Protein AF-A0A814ESF9-F1 (afdb_monomer_lite)

Radius of gyration: 16.37 Å; chains: 1; bounding box: 39×28×48 Å

pLDDT: mean 88.02, std 9.0, range [51.97, 96.0]

Structure (mmCIF, N/CA/C/O backbone):
data_AF-A0A814ESF9-F1
#
_entry.id   AF-A0A814ESF9-F1
#
loop_
_atom_site.group_PDB
_atom_site.id
_atom_site.type_symbol
_atom_site.label_atom_id
_atom_site.label_alt_id
_atom_site.label_comp_id
_atom_site.label_asym_id
_atom_site.label_entity_id
_atom_site.label_seq_id
_atom_site.pdbx_PDB_ins_code
_atom_site.Cartn_x
_atom_site.Cartn_y
_atom_site.Cartn_z
_atom_site.occupancy
_atom_site.B_iso_or_equiv
_atom_site.auth_seq_id
_atom_site.auth_comp_id
_atom_site.auth_asym_id
_atom_site.auth_atom_id
_atom_site.pdbx_PDB_model_num
ATOM 1 N N . MET A 1 1 ? -6.166 17.747 4.169 1.00 54.25 1 MET A N 1
ATOM 2 C CA . MET A 1 1 ? -4.906 17.612 3.404 1.00 54.25 1 MET A CA 1
ATOM 3 C C . MET A 1 1 ? -5.200 16.644 2.270 1.00 54.25 1 MET A C 1
ATOM 5 O O . MET A 1 1 ? -5.543 15.509 2.578 1.00 54.25 1 MET A O 1
ATOM 9 N N . ASN A 1 2 ? -5.163 17.087 1.012 1.00 67.00 2 ASN A N 1
ATOM 10 C CA . ASN A 1 2 ? -5.510 16.223 -0.123 1.00 67.00 2 ASN A CA 1
ATOM 11 C C . ASN A 1 2 ? -4.389 15.208 -0.354 1.00 67.00 2 ASN A C 1
ATOM 13 O O . ASN A 1 2 ? -3.248 15.593 -0.599 1.00 67.00 2 ASN A O 1
ATOM 17 N N . ILE A 1 3 ? -4.716 13.921 -0.222 1.00 78.75 3 ILE A N 1
ATOM 18 C CA . ILE A 1 3 ? -3.780 12.808 -0.441 1.00 78.75 3 ILE A CA 1
ATOM 19 C C . ILE A 1 3 ? -3.369 12.738 -1.920 1.00 78.75 3 ILE A C 1
ATOM 21 O O . ILE A 1 3 ? -2.231 12.394 -2.216 1.00 78.75 3 ILE A O 1
ATOM 25 N N . GLU A 1 4 ? -4.261 13.152 -2.819 1.00 75.94 4 GLU A N 1
ATOM 26 C CA . GLU A 1 4 ? -4.101 13.122 -4.279 1.00 75.94 4 GLU A CA 1
ATOM 27 C C . GLU A 1 4 ? -2.906 13.937 -4.800 1.00 75.94 4 GLU A C 1
ATOM 29 O O . GLU A 1 4 ? -2.330 13.605 -5.828 1.00 75.94 4 GLU A O 1
ATOM 34 N N . ASN A 1 5 ? -2.459 14.956 -4.059 1.00 79.56 5 ASN A N 1
ATOM 35 C CA . ASN A 1 5 ? -1.305 15.770 -4.452 1.00 79.56 5 ASN A CA 1
ATOM 36 C C . ASN A 1 5 ? 0.035 15.232 -3.910 1.00 79.56 5 ASN A C 1
ATOM 38 O O . ASN A 1 5 ? 1.076 15.847 -4.133 1.00 79.56 5 ASN A O 1
ATOM 42 N N . ASP A 1 6 ? 0.041 14.120 -3.166 1.00 88.00 6 ASP A N 1
ATOM 43 C CA . ASP A 1 6 ? 1.257 13.575 -2.556 1.00 88.00 6 ASP A CA 1
ATOM 44 C C . ASP A 1 6 ? 2.041 12.689 -3.536 1.00 88.00 6 ASP A C 1
ATOM 46 O O . ASP A 1 6 ? 1.498 11.802 -4.195 1.00 88.00 6 ASP A O 1
ATOM 50 N N . GLU A 1 7 ? 3.360 12.877 -3.606 1.00 88.31 7 GLU A N 1
ATOM 51 C CA . GLU A 1 7 ? 4.213 12.092 -4.502 1.00 88.31 7 GLU A CA 1
ATOM 52 C C . GLU A 1 7 ? 4.175 10.583 -4.232 1.00 88.31 7 GLU A C 1
ATOM 54 O O . GLU A 1 7 ? 4.370 9.790 -5.161 1.00 88.31 7 GLU A O 1
ATOM 59 N N . GLN A 1 8 ? 3.989 10.156 -2.977 1.00 88.50 8 GLN A N 1
ATOM 60 C CA . GLN A 1 8 ? 3.888 8.729 -2.671 1.00 88.50 8 GLN A CA 1
ATOM 61 C C . GLN A 1 8 ? 2.567 8.161 -3.154 1.00 88.50 8 GLN A C 1
ATOM 63 O O . GLN A 1 8 ? 2.557 7.031 -3.636 1.00 88.50 8 GLN A O 1
ATOM 68 N N . TYR A 1 9 ? 1.490 8.939 -3.050 1.00 91.38 9 TYR A N 1
ATOM 69 C CA . TYR A 1 9 ? 0.197 8.566 -3.604 1.00 91.38 9 TYR A CA 1
ATOM 70 C C . TYR A 1 9 ? 0.278 8.433 -5.124 1.00 91.38 9 TYR A C 1
ATOM 72 O O . TYR A 1 9 ? 0.007 7.361 -5.651 1.00 91.38 9 TYR A O 1
ATOM 80 N N . ASN A 1 10 ? 0.812 9.439 -5.815 1.00 92.31 10 ASN A N 1
ATOM 81 C CA . ASN A 1 10 ? 0.972 9.398 -7.271 1.00 92.31 10 ASN A CA 1
ATOM 82 C C . ASN A 1 10 ? 1.852 8.234 -7.750 1.00 92.31 10 ASN A C 1
ATOM 84 O O . ASN A 1 10 ? 1.607 7.640 -8.799 1.00 92.31 10 ASN A O 1
ATOM 88 N N . PHE A 1 11 ? 2.895 7.887 -6.994 1.00 92.06 11 PHE A N 1
ATOM 89 C CA . PHE A 1 11 ? 3.721 6.723 -7.309 1.00 92.06 11 PHE A CA 1
ATOM 90 C C . PHE A 1 11 ? 2.995 5.396 -7.041 1.00 92.06 11 PHE A C 1
ATOM 92 O O . PHE A 1 11 ? 3.129 4.465 -7.833 1.00 92.06 11 PHE A O 1
ATOM 99 N N . PHE A 1 12 ? 2.221 5.313 -5.956 1.00 92.69 12 PHE A N 1
ATOM 100 C CA . PHE A 1 12 ? 1.366 4.166 -5.651 1.00 92.69 12 PHE A CA 1
ATOM 101 C C . PHE A 1 12 ? 0.321 3.935 -6.749 1.00 92.69 12 PHE A C 1
ATOM 103 O O . PHE A 1 12 ? 0.233 2.816 -7.249 1.00 92.69 12 PHE A O 1
ATOM 110 N N . GLU A 1 13 ? -0.398 4.980 -7.169 1.00 93.81 13 GLU A N 1
ATOM 111 C CA . GLU A 1 13 ? -1.413 4.902 -8.228 1.00 93.81 13 GLU A CA 1
ATOM 112 C C . GLU A 1 13 ? -0.800 4.372 -9.527 1.00 93.81 13 GLU A C 1
ATOM 114 O O . GLU A 1 13 ? -1.287 3.386 -10.067 1.00 93.81 13 GLU A O 1
ATOM 119 N N . LYS A 1 14 ? 0.360 4.900 -9.950 1.00 93.25 14 LYS A N 1
ATOM 120 C CA . LYS A 1 14 ? 1.078 4.376 -11.126 1.00 93.25 14 LYS A CA 1
ATOM 121 C C . LYS A 1 14 ? 1.372 2.881 -11.012 1.00 93.25 14 LYS A C 1
ATOM 123 O O . LYS A 1 14 ? 1.141 2.135 -11.954 1.00 93.25 14 LYS A O 1
ATOM 128 N N . LEU A 1 15 ? 1.908 2.428 -9.875 1.00 92.38 15 LEU A N 1
ATOM 129 C CA . LEU A 1 15 ? 2.213 1.006 -9.677 1.00 92.38 15 LEU A CA 1
ATOM 130 C C . LEU A 1 15 ? 0.949 0.136 -9.644 1.00 92.38 15 LEU A C 1
ATOM 132 O O . LEU A 1 15 ? 0.987 -1.000 -10.118 1.00 92.38 15 LEU A O 1
ATOM 136 N N . ARG A 1 16 ? -0.154 0.656 -9.098 1.00 93.12 16 ARG A N 1
ATOM 137 C CA . ARG A 1 16 ? -1.460 -0.008 -9.107 1.00 93.12 16 ARG A CA 1
ATOM 138 C C . ARG A 1 16 ? -2.003 -0.134 -10.529 1.00 93.12 16 ARG A C 1
ATOM 140 O O . ARG A 1 16 ? -2.459 -1.213 -10.888 1.00 93.12 16 ARG A O 1
ATOM 147 N N . ASP A 1 17 ? -1.905 0.916 -11.336 1.00 94.00 17 ASP A N 1
ATOM 148 C CA . ASP A 1 17 ? -2.384 0.918 -12.723 1.00 94.00 17 ASP A CA 1
ATOM 149 C C . ASP A 1 17 ? -1.587 -0.066 -13.600 1.00 94.00 17 ASP A C 1
ATOM 151 O O . ASP A 1 17 ? -2.138 -0.680 -14.509 1.00 94.00 17 ASP A O 1
ATOM 155 N N . PHE A 1 18 ? -0.312 -0.311 -13.271 1.00 90.19 18 PHE A N 1
ATOM 156 C CA . PHE A 1 18 ? 0.488 -1.393 -13.864 1.00 90.19 18 PHE A CA 1
ATOM 157 C C . PHE A 1 18 ? 0.154 -2.799 -13.330 1.00 90.19 18 PHE A C 1
ATOM 159 O O . PHE A 1 18 ? 0.803 -3.768 -13.720 1.00 90.19 18 PHE A O 1
ATOM 166 N N . GLY A 1 19 ? -0.802 -2.937 -12.408 1.00 90.31 19 GLY A N 1
ATOM 167 C CA . GLY A 1 19 ? -1.168 -4.216 -11.794 1.00 90.31 19 GLY A CA 1
ATOM 168 C C . GLY A 1 19 ? -0.124 -4.773 -10.821 1.00 90.31 19 GLY A C 1
ATOM 169 O O . GLY A 1 19 ? -0.188 -5.942 -10.451 1.00 90.31 19 GLY A O 1
ATOM 170 N N . LEU A 1 20 ? 0.847 -3.961 -10.390 1.00 90.38 20 LEU A N 1
ATOM 171 C CA . LEU A 1 20 ? 1.926 -4.408 -9.501 1.00 90.38 20 LEU A CA 1
ATOM 172 C C . LEU A 1 20 ? 1.547 -4.346 -8.016 1.00 90.38 20 LEU A C 1
ATOM 174 O O . LEU A 1 20 ? 2.265 -4.892 -7.175 1.00 90.38 20 LEU A O 1
ATOM 178 N N . LEU A 1 21 ? 0.449 -3.660 -7.688 1.00 93.12 21 LEU A N 1
ATOM 179 C CA . LEU A 1 21 ? -0.068 -3.487 -6.333 1.00 93.12 21 LEU A CA 1
ATOM 180 C C . LEU A 1 21 ? -1.564 -3.778 -6.278 1.00 93.12 21 LEU A C 1
ATOM 182 O O . LEU A 1 21 ? -2.300 -3.519 -7.227 1.00 93.12 21 LEU A O 1
ATOM 186 N N . LEU A 1 22 ? -2.020 -4.239 -5.114 1.00 87.81 22 LEU A N 1
ATOM 187 C CA . LEU A 1 22 ? -3.442 -4.368 -4.821 1.00 87.81 22 LEU A CA 1
ATOM 188 C C . LEU A 1 22 ? -4.067 -2.978 -4.642 1.00 87.81 22 LEU A C 1
ATOM 190 O O . LEU A 1 22 ? -3.586 -2.166 -3.850 1.00 87.81 22 LEU A O 1
ATOM 194 N N . GLY A 1 23 ? -5.169 -2.719 -5.350 1.00 90.12 23 GLY A N 1
ATOM 195 C CA . GLY A 1 23 ? -5.915 -1.458 -5.251 1.00 90.12 23 GLY A CA 1
ATOM 196 C C . GLY A 1 23 ? -6.771 -1.325 -3.992 1.00 90.12 23 GLY A C 1
ATOM 197 O O . GLY A 1 23 ? -7.235 -0.234 -3.674 1.00 90.12 23 GLY A O 1
ATOM 198 N N . VAL A 1 24 ? -6.968 -2.421 -3.260 1.00 92.62 24 VAL A N 1
ATOM 199 C CA . VAL A 1 24 ? -7.745 -2.463 -2.021 1.00 92.62 24 VAL A CA 1
ATOM 200 C C . VAL A 1 24 ? -7.003 -3.264 -0.959 1.00 92.62 24 VAL A C 1
ATOM 202 O O . VAL A 1 24 ? -6.224 -4.168 -1.260 1.00 92.62 24 VAL A O 1
ATOM 205 N N . SER A 1 25 ? -7.256 -2.941 0.305 1.00 94.38 25 SER A N 1
ATOM 206 C CA . SER A 1 25 ? -6.741 -3.699 1.442 1.00 94.38 25 SER A CA 1
ATOM 207 C C . SER A 1 25 ? -7.802 -3.815 2.522 1.00 94.38 25 SER A C 1
ATOM 209 O O . SER A 1 25 ? -8.648 -2.933 2.659 1.00 94.38 25 SER A O 1
ATOM 211 N N . PHE A 1 26 ? -7.741 -4.887 3.303 1.00 95.00 26 PHE A N 1
ATOM 212 C CA . PHE A 1 26 ? -8.725 -5.211 4.331 1.00 95.00 26 PHE A CA 1
ATOM 213 C C . PHE A 1 26 ? -8.060 -5.328 5.701 1.00 95.00 26 PHE A C 1
ATOM 215 O O . PHE A 1 26 ? -6.892 -5.713 5.816 1.00 95.00 26 PHE A O 1
ATOM 222 N N . CYS A 1 27 ? -8.803 -4.984 6.752 1.00 95.25 27 CYS A N 1
ATOM 223 C CA . CYS A 1 27 ? -8.316 -5.076 8.123 1.00 95.25 27 CYS A CA 1
ATOM 224 C C . CYS A 1 27 ? -8.096 -6.542 8.522 1.00 95.25 27 CYS A C 1
ATOM 226 O O . CYS A 1 27 ? -9.028 -7.339 8.465 1.00 95.25 27 CYS A O 1
ATOM 228 N N . THR A 1 28 ? -6.892 -6.877 8.988 1.00 93.75 28 THR A N 1
ATOM 229 C CA . THR A 1 28 ? -6.518 -8.231 9.439 1.00 93.75 28 THR A CA 1
ATOM 230 C C . THR A 1 28 ? -6.364 -8.350 10.959 1.00 93.75 28 THR A C 1
ATOM 232 O O . THR A 1 28 ? -5.988 -9.400 11.470 1.00 93.75 28 THR A O 1
ATOM 235 N N . ASN A 1 29 ? -6.629 -7.278 11.711 1.00 94.19 29 ASN A N 1
ATOM 236 C CA . ASN A 1 29 ? -6.514 -7.298 13.166 1.00 94.19 29 ASN A CA 1
ATOM 237 C C . ASN A 1 29 ? -7.697 -8.061 13.779 1.00 94.19 29 ASN A C 1
ATOM 239 O O . ASN A 1 29 ? -8.808 -7.537 13.816 1.00 94.19 29 ASN A O 1
ATOM 243 N N . VAL A 1 30 ? -7.441 -9.264 14.300 1.00 94.50 30 VAL A N 1
ATOM 244 C CA . VAL A 1 30 ? -8.450 -10.177 14.878 1.00 94.50 30 VAL A CA 1
ATOM 245 C C . VAL A 1 30 ? -9.245 -9.539 16.026 1.00 94.50 30 VAL A C 1
ATOM 247 O O . VAL A 1 30 ? -10.401 -9.879 16.243 1.00 94.50 30 VAL A O 1
ATOM 250 N N . LYS A 1 31 ? -8.664 -8.563 16.736 1.00 94.38 31 LYS A N 1
ATOM 251 C CA . LYS A 1 31 ? -9.339 -7.833 17.824 1.00 94.38 31 LYS A CA 1
ATOM 252 C C . LYS A 1 31 ? -10.178 -6.645 17.328 1.00 94.38 31 LYS A C 1
ATOM 254 O O . LYS A 1 31 ? -10.782 -5.935 18.130 1.00 94.38 31 LYS A O 1
ATOM 259 N N . CYS A 1 32 ? -10.183 -6.363 16.025 1.00 95.00 32 CYS A N 1
ATOM 260 C CA . CYS A 1 32 ? -10.947 -5.263 15.449 1.00 95.00 32 CYS A CA 1
ATOM 261 C C . CYS A 1 32 ? -12.436 -5.614 15.375 1.00 95.00 32 CYS A C 1
ATOM 263 O O . CYS A 1 32 ? -12.810 -6.622 14.786 1.00 95.00 32 CYS A O 1
ATOM 265 N N . LYS A 1 33 ? -13.300 -4.707 15.849 1.00 92.69 33 LYS A N 1
ATOM 266 C CA . LYS A 1 33 ? -14.763 -4.824 15.693 1.00 92.69 33 LYS A CA 1
ATOM 267 C C . LYS A 1 33 ? -15.219 -4.859 14.227 1.00 92.69 33 LYS A C 1
ATOM 269 O O . LYS A 1 33 ? -16.313 -5.319 13.939 1.00 92.69 33 LYS A O 1
ATOM 274 N N . LYS A 1 34 ? -14.396 -4.332 13.315 1.00 93.94 34 LYS A N 1
ATOM 275 C CA . LYS A 1 34 ? -14.618 -4.297 11.862 1.00 93.94 34 LYS A CA 1
ATOM 276 C C . LYS A 1 34 ? -13.518 -5.071 11.119 1.00 93.94 34 LYS A C 1
ATOM 278 O O . LYS A 1 34 ? -12.939 -4.560 10.157 1.00 93.94 34 LYS A O 1
ATOM 283 N N . LEU A 1 35 ? -13.159 -6.258 11.618 1.00 93.88 35 LEU A N 1
ATOM 284 C CA . LEU A 1 35 ? -12.265 -7.192 10.923 1.00 93.88 35 LEU A CA 1
ATOM 285 C C . LEU A 1 35 ? -12.796 -7.466 9.505 1.00 93.88 35 LEU A C 1
ATOM 287 O O . LEU A 1 35 ? -14.002 -7.558 9.307 1.00 93.88 35 LEU A O 1
ATOM 291 N N . GLY A 1 36 ? -11.905 -7.558 8.518 1.00 93.00 36 GLY A N 1
ATOM 292 C CA . GLY A 1 36 ? -12.282 -7.813 7.126 1.00 93.00 36 GLY A CA 1
ATOM 293 C C . GLY A 1 36 ? -12.841 -6.603 6.375 1.00 93.00 36 GLY A C 1
ATOM 294 O O . GLY A 1 36 ? -12.949 -6.664 5.158 1.00 93.00 36 GLY A O 1
ATOM 295 N N . ASN A 1 37 ? -13.126 -5.475 7.039 1.00 94.94 37 ASN A N 1
ATOM 296 C CA . ASN A 1 37 ? -13.567 -4.272 6.332 1.00 94.94 37 ASN A CA 1
ATOM 297 C C . ASN A 1 37 ? -12.424 -3.610 5.561 1.00 94.94 37 ASN A C 1
ATOM 299 O O . ASN A 1 37 ? -11.265 -3.615 5.996 1.00 94.94 37 ASN A O 1
ATOM 303 N N . GLN A 1 38 ? -12.787 -2.977 4.443 1.00 96.00 38 GLN A N 1
ATOM 304 C CA . GLN A 1 38 ? -11.857 -2.235 3.604 1.00 96.00 38 GLN A CA 1
ATOM 305 C C . GLN A 1 38 ? -11.195 -1.100 4.397 1.00 96.00 38 GLN A C 1
ATOM 307 O O . GLN A 1 38 ? -11.840 -0.332 5.117 1.00 96.00 38 GLN A O 1
ATOM 312 N N . MET A 1 39 ? -9.875 -1.029 4.284 1.00 95.44 39 MET A N 1
ATOM 313 C CA . MET A 1 39 ? -9.043 0.024 4.847 1.00 95.44 39 MET A CA 1
ATOM 314 C C . MET A 1 39 ? -8.994 1.209 3.884 1.00 95.44 39 MET A C 1
ATOM 316 O O . MET A 1 39 ? -9.101 1.049 2.671 1.00 95.44 39 MET A O 1
ATOM 320 N N . VAL A 1 40 ? -8.782 2.403 4.427 1.00 95.12 40 VAL A N 1
ATOM 321 C CA . VAL A 1 40 ? -8.641 3.630 3.635 1.00 95.12 40 VAL A CA 1
ATOM 322 C C . VAL A 1 40 ? -7.175 4.017 3.510 1.00 95.12 40 VAL A C 1
ATOM 324 O O . VAL A 1 40 ? -6.377 3.734 4.407 1.00 95.12 40 VAL A O 1
ATOM 327 N N . LEU A 1 41 ? -6.803 4.674 2.415 1.00 94.31 41 LEU A N 1
ATOM 328 C CA . LEU A 1 41 ? -5.471 5.258 2.289 1.00 94.31 41 LEU A CA 1
ATOM 329 C C . LEU A 1 41 ? -5.331 6.447 3.237 1.00 94.31 41 LEU A C 1
ATOM 331 O O . LEU A 1 41 ? -6.224 7.282 3.357 1.00 94.31 41 LEU A O 1
ATOM 335 N N . ASN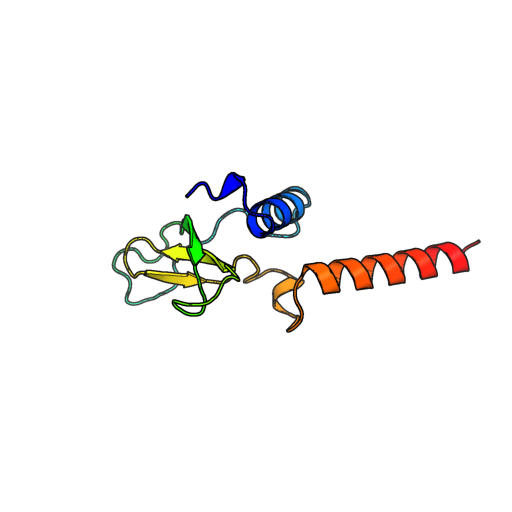 A 1 42 ? -4.194 6.519 3.920 1.00 93.75 42 ASN A N 1
ATOM 336 C CA . ASN A 1 42 ? -3.867 7.613 4.815 1.00 93.75 42 ASN A CA 1
ATOM 337 C C . ASN A 1 42 ? -2.374 7.942 4.758 1.00 93.75 42 ASN A C 1
ATOM 339 O O . ASN A 1 42 ? -1.517 7.051 4.804 1.00 93.75 42 ASN A O 1
ATOM 343 N N . LEU A 1 43 ? -2.070 9.238 4.749 1.00 91.00 43 LEU A N 1
ATOM 344 C CA . LEU A 1 43 ? -0.718 9.750 4.941 1.00 91.00 43 LEU A CA 1
ATOM 345 C C . LEU A 1 43 ? -0.465 9.918 6.437 1.00 91.00 43 LEU A C 1
ATOM 347 O O . LEU A 1 43 ? -1.129 10.710 7.109 1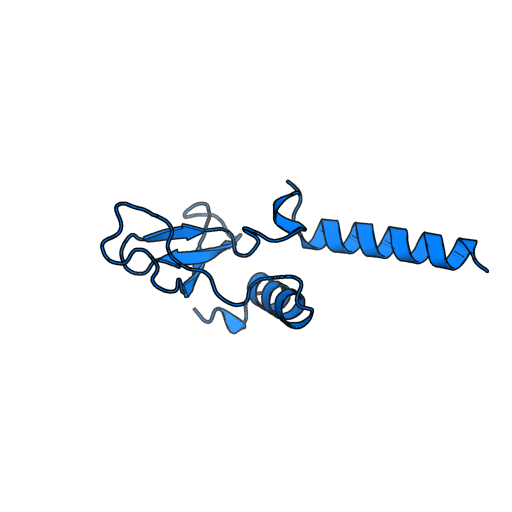.00 91.00 43 LEU A O 1
ATOM 351 N N . ARG A 1 44 ? 0.510 9.185 6.973 1.00 88.31 44 ARG A N 1
ATOM 352 C CA . ARG A 1 44 ? 0.950 9.338 8.366 1.00 88.31 44 ARG A CA 1
ATOM 353 C C . ARG A 1 44 ? 2.382 9.840 8.430 1.00 88.31 44 ARG A C 1
ATOM 355 O O . ARG A 1 44 ? 3.201 9.488 7.590 1.00 88.31 44 ARG A O 1
ATOM 362 N N . LYS A 1 45 ? 2.708 10.625 9.450 1.00 86.50 45 LYS A N 1
ATOM 363 C CA . LYS A 1 45 ? 4.103 10.936 9.782 1.00 86.50 45 LYS A CA 1
ATOM 364 C C . LYS A 1 45 ? 4.670 9.815 10.658 1.00 86.50 45 LYS A C 1
ATOM 366 O O . LYS A 1 45 ? 3.914 9.205 11.414 1.00 86.50 45 LYS A O 1
ATOM 371 N N . ARG A 1 46 ? 5.974 9.526 10.552 1.00 79.50 46 ARG A N 1
ATOM 372 C CA . ARG A 1 46 ? 6.646 8.614 11.505 1.00 79.50 46 ARG A CA 1
ATOM 373 C C . ARG A 1 46 ? 6.725 9.229 12.897 1.00 79.50 46 ARG A C 1
ATOM 375 O O . ARG A 1 46 ? 6.376 8.565 13.859 1.00 79.50 46 ARG A O 1
ATOM 382 N N . ASP A 1 47 ? 7.079 10.508 12.947 1.00 83.50 47 ASP A N 1
ATOM 383 C CA . ASP A 1 47 ? 7.192 11.306 14.164 1.00 83.50 47 ASP A CA 1
ATOM 384 C C . ASP A 1 47 ? 6.476 12.642 13.988 1.00 83.50 47 ASP A C 1
ATOM 386 O O . ASP A 1 47 ? 6.288 13.108 12.860 1.00 83.50 47 ASP A O 1
ATOM 390 N N . LYS A 1 48 ? 6.114 13.296 15.099 1.00 78.19 48 LYS A N 1
ATOM 391 C CA . LYS A 1 48 ? 5.442 14.611 15.080 1.00 78.19 48 LYS A CA 1
ATOM 392 C C . LYS A 1 48 ? 6.206 15.642 14.234 1.00 78.19 48 LYS A C 1
ATOM 394 O O . LYS A 1 48 ? 5.585 16.375 13.464 1.00 78.19 48 LYS A O 1
ATOM 399 N N . ASN A 1 49 ? 7.538 15.603 14.304 1.00 80.50 49 ASN A N 1
ATOM 400 C CA . ASN A 1 49 ? 8.439 16.537 13.624 1.00 80.50 49 ASN A CA 1
ATOM 401 C C . ASN A 1 49 ? 8.926 16.035 12.258 1.00 80.50 49 ASN A C 1
ATOM 403 O O . ASN A 1 49 ? 9.722 16.702 11.609 1.00 80.50 49 ASN A O 1
ATOM 407 N N . SER A 1 50 ? 8.481 14.862 11.800 1.00 79.25 50 SER A N 1
ATOM 408 C CA . SER A 1 50 ? 8.931 14.348 10.510 1.00 79.25 50 SER A CA 1
ATOM 409 C C . SER A 1 50 ? 8.254 15.099 9.363 1.00 79.25 50 SER A C 1
ATOM 411 O O . SER A 1 50 ? 7.024 15.126 9.255 1.00 79.25 50 SER A O 1
ATOM 413 N N . GLU A 1 51 ? 9.061 15.665 8.470 1.00 76.94 51 GLU A N 1
ATOM 414 C CA . GLU A 1 51 ? 8.595 16.184 7.178 1.00 76.94 51 GLU A CA 1
ATOM 415 C C . GLU A 1 51 ? 8.159 15.048 6.246 1.00 76.94 51 GLU A C 1
ATOM 417 O O . GLU A 1 51 ? 7.257 15.204 5.421 1.00 76.94 51 GLU A O 1
ATOM 422 N N . LYS A 1 52 ? 8.760 13.863 6.421 1.00 78.06 52 LYS A N 1
ATOM 423 C CA . LYS A 1 52 ? 8.490 12.686 5.601 1.00 78.06 52 LYS A CA 1
ATOM 424 C C . LYS A 1 52 ? 7.178 12.034 6.027 1.00 78.06 52 LYS A C 1
ATOM 426 O O . LYS A 1 52 ? 7.048 11.460 7.111 1.00 78.06 52 LYS A O 1
ATOM 431 N N . LYS A 1 53 ? 6.205 12.093 5.124 1.00 85.25 53 LYS A N 1
ATOM 432 C CA . LYS A 1 53 ? 4.940 11.363 5.223 1.00 85.25 53 LYS A CA 1
ATOM 433 C C . LYS A 1 53 ? 5.124 9.952 4.675 1.00 85.25 53 LYS A C 1
ATOM 435 O O . LYS A 1 53 ? 6.041 9.689 3.902 1.00 85.25 53 LYS A O 1
ATOM 440 N N . LEU A 1 54 ? 4.282 9.032 5.115 1.00 88.25 54 LEU A N 1
ATOM 441 C CA . LEU A 1 54 ? 4.260 7.646 4.683 1.00 88.25 54 LEU A CA 1
ATOM 442 C C . LEU A 1 54 ? 2.828 7.284 4.309 1.00 88.25 54 LEU A C 1
ATOM 444 O O . LEU A 1 54 ? 1.928 7.371 5.152 1.00 88.25 54 LEU A O 1
ATOM 448 N N . LEU A 1 55 ? 2.633 6.869 3.063 1.00 92.44 55 LEU A N 1
ATOM 449 C CA . LEU A 1 55 ? 1.359 6.333 2.610 1.00 92.44 55 LEU A CA 1
ATOM 450 C C . LEU A 1 55 ? 1.137 4.937 3.202 1.00 92.44 55 LEU A C 1
ATOM 452 O O . LEU A 1 55 ? 2.016 4.072 3.174 1.00 92.44 55 LEU A O 1
ATOM 456 N N . SER A 1 56 ? -0.042 4.726 3.778 1.00 93.50 56 SER A N 1
ATOM 457 C CA . SER A 1 56 ? -0.413 3.477 4.441 1.00 93.50 56 SER A CA 1
ATOM 458 C C . SER A 1 56 ? -1.908 3.220 4.334 1.00 93.50 56 SER A C 1
ATOM 460 O O . SER A 1 56 ? -2.700 4.158 4.292 1.00 93.50 56 SER A O 1
ATOM 462 N N . TRP A 1 57 ? -2.293 1.950 4.357 1.00 94.94 57 TRP A N 1
ATOM 463 C CA . TRP A 1 57 ? -3.667 1.548 4.624 1.00 94.94 57 TRP A CA 1
ATOM 464 C C . TRP A 1 57 ? -3.964 1.744 6.110 1.00 94.94 57 TRP A C 1
ATOM 466 O O . TRP A 1 57 ? -3.176 1.322 6.960 1.00 94.94 57 TRP A O 1
ATOM 476 N N . ARG A 1 58 ? -5.099 2.355 6.443 1.00 94.94 58 ARG A N 1
ATOM 477 C CA . ARG A 1 58 ? -5.566 2.576 7.816 1.00 94.94 58 ARG A CA 1
ATOM 478 C C . ARG A 1 58 ? -6.962 1.992 8.001 1.00 94.94 58 ARG A C 1
ATOM 480 O O . ARG A 1 58 ? -7.872 2.264 7.223 1.00 94.94 58 ARG A O 1
ATOM 487 N N . CYS A 1 59 ? -7.152 1.218 9.065 1.00 95.75 59 CYS A N 1
ATOM 488 C CA . CYS A 1 59 ? -8.490 0.811 9.483 1.00 95.75 59 CYS A CA 1
ATOM 489 C C . CYS A 1 59 ? -9.165 1.967 10.233 1.00 95.75 59 CYS A C 1
ATOM 491 O O . CYS A 1 59 ? -8.630 2.456 11.230 1.00 95.75 59 CYS A O 1
ATOM 493 N N . ASN A 1 60 ? -10.368 2.363 9.816 1.00 93.44 60 ASN A N 1
ATOM 494 C CA . ASN A 1 60 ? -11.126 3.422 10.494 1.00 93.44 60 ASN A CA 1
ATOM 495 C C . ASN A 1 60 ? -11.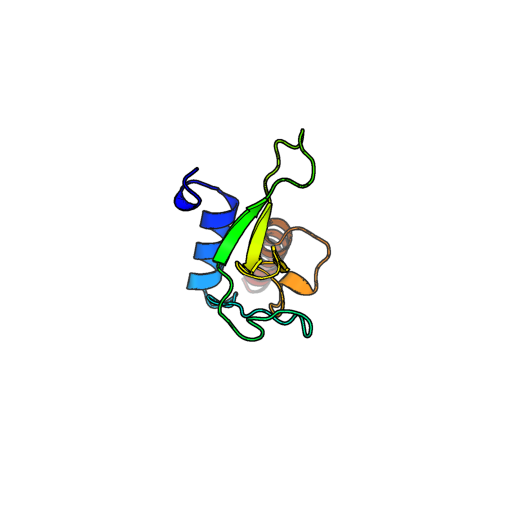663 3.007 11.873 1.00 93.44 60 ASN A C 1
ATOM 497 O O . ASN A 1 60 ? -12.003 3.871 12.671 1.00 93.44 60 ASN A O 1
ATOM 501 N N . SER A 1 61 ? -11.730 1.704 12.175 1.00 94.50 61 SER A N 1
ATOM 502 C CA . SER A 1 61 ? -12.257 1.209 13.453 1.00 94.50 61 SER A CA 1
ATOM 503 C C . SER A 1 61 ? -11.181 1.008 14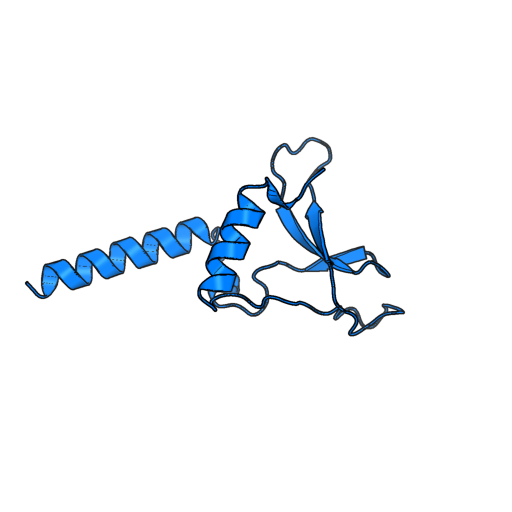.518 1.00 94.50 61 SER A C 1
ATOM 505 O O . SER A 1 61 ? -11.337 1.507 15.624 1.00 94.50 61 SER A O 1
ATOM 507 N N . CYS A 1 62 ? -10.104 0.280 14.210 1.00 93.81 62 CYS A N 1
ATOM 508 C CA . CYS A 1 62 ? -9.060 -0.053 15.191 1.00 93.81 62 CYS A CA 1
ATOM 509 C C . CYS A 1 62 ? -7.748 0.707 14.974 1.00 93.81 62 CYS A C 1
ATOM 511 O O . CYS A 1 62 ? -6.746 0.342 15.579 1.00 93.81 62 CYS A O 1
ATOM 513 N N . THR A 1 63 ? -7.737 1.678 14.051 1.00 92.62 63 THR A N 1
ATOM 514 C CA . THR A 1 63 ? -6.601 2.560 13.710 1.00 92.62 63 THR A CA 1
ATOM 515 C C . THR A 1 63 ? -5.298 1.859 13.317 1.00 92.62 63 THR A C 1
ATOM 517 O O . THR A 1 63 ? -4.286 2.521 13.098 1.00 92.62 63 THR A O 1
ATOM 520 N N . THR A 1 64 ? -5.327 0.535 13.148 1.00 93.81 64 THR A N 1
ATOM 521 C CA . THR A 1 64 ? -4.188 -0.261 12.697 1.00 93.81 64 THR A CA 1
ATOM 522 C C . THR A 1 64 ? -3.765 0.175 11.299 1.00 93.81 64 THR A C 1
ATOM 524 O O . THR A 1 64 ? -4.606 0.437 10.433 1.00 93.81 64 THR A O 1
ATOM 527 N N . TYR A 1 65 ? -2.450 0.240 11.103 1.00 93.31 65 TYR A N 1
ATOM 528 C CA . TYR A 1 65 ? -1.823 0.600 9.842 1.00 93.31 65 TYR A CA 1
ATOM 529 C C . TYR A 1 65 ? -1.244 -0.624 9.152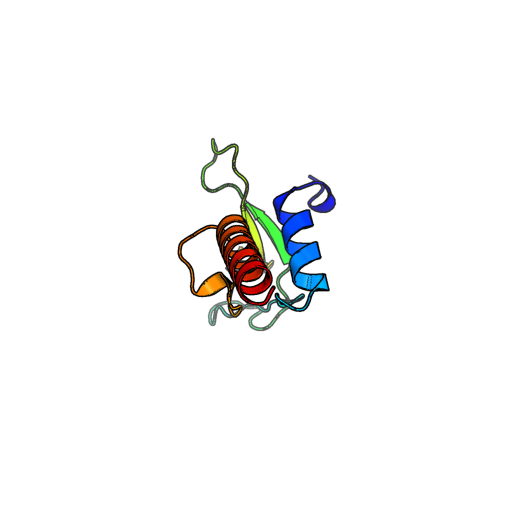 1.00 93.31 65 TYR A C 1
ATOM 531 O O . TYR A 1 65 ? -0.705 -1.517 9.805 1.00 93.31 65 TYR A O 1
ATOM 539 N N . LYS A 1 66 ? -1.293 -0.613 7.826 1.00 92.81 66 LYS A N 1
ATOM 540 C CA . LYS A 1 66 ? -0.694 -1.624 6.963 1.00 92.81 66 LYS A CA 1
ATOM 541 C C . LYS A 1 66 ? 0.034 -0.934 5.808 1.00 92.81 66 LYS A C 1
ATOM 543 O O . LYS A 1 66 ? -0.356 0.152 5.377 1.00 92.81 66 LYS A O 1
ATOM 548 N N . SER A 1 67 ? 1.144 -1.512 5.356 1.00 91.69 67 SER A N 1
ATOM 549 C CA . SER A 1 67 ? 1.902 -0.965 4.223 1.00 91.69 67 SER A CA 1
ATOM 550 C C . SER A 1 67 ? 1.067 -1.041 2.946 1.00 91.69 67 SER A C 1
ATOM 552 O O . SER A 1 67 ? 0.408 -2.052 2.718 1.00 91.69 67 SER A O 1
ATOM 554 N N . VAL A 1 68 ? 1.134 -0.016 2.089 1.00 93.69 68 VAL A N 1
ATOM 555 C CA . VAL A 1 68 ? 0.497 -0.070 0.758 1.00 93.69 68 VAL A CA 1
ATOM 556 C C . VAL A 1 68 ? 1.121 -1.104 -0.176 1.00 93.69 68 VAL A C 1
ATOM 558 O O . VAL A 1 68 ? 0.507 -1.497 -1.158 1.00 93.69 68 VAL A O 1
ATOM 561 N N . TYR A 1 69 ? 2.320 -1.571 0.163 1.00 93.31 69 TYR A N 1
ATOM 562 C CA . TYR A 1 69 ? 3.055 -2.583 -0.588 1.00 93.31 69 TYR A CA 1
ATOM 563 C C . TYR A 1 69 ? 2.874 -3.994 -0.021 1.00 93.31 69 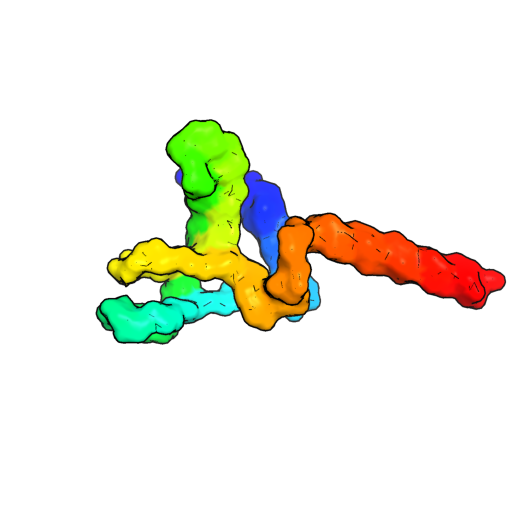TYR A C 1
ATOM 565 O O . TYR A 1 69 ? 3.455 -4.931 -0.561 1.00 93.31 69 TYR A O 1
ATOM 573 N N . ASP A 1 70 ? 2.134 -4.159 1.078 1.00 90.44 70 ASP A N 1
ATOM 574 C CA . ASP A 1 70 ? 1.984 -5.462 1.727 1.00 90.44 70 ASP A CA 1
ATOM 575 C C . ASP A 1 70 ? 1.321 -6.488 0.799 1.00 90.44 70 ASP A C 1
ATOM 577 O O . ASP A 1 70 ? 0.336 -6.175 0.130 1.00 90.44 70 ASP A O 1
ATOM 581 N N . GLY A 1 71 ? 1.876 -7.701 0.744 1.00 87.06 71 GLY A N 1
ATOM 582 C CA . GLY A 1 71 ? 1.412 -8.752 -0.169 1.00 87.06 71 GLY A CA 1
ATOM 583 C C . GLY A 1 71 ? 1.787 -8.543 -1.644 1.00 87.06 71 GLY A C 1
ATOM 584 O O . GLY A 1 71 ? 1.313 -9.289 -2.492 1.00 87.06 71 GLY A O 1
ATOM 585 N N . SER A 1 72 ? 2.634 -7.558 -1.968 1.00 91.56 72 SER A N 1
ATOM 586 C CA . SER A 1 72 ? 3.184 -7.355 -3.320 1.00 91.56 72 SER A CA 1
ATOM 587 C C . SER A 1 72 ? 4.660 -7.757 -3.408 1.00 91.56 72 SER A C 1
ATOM 589 O O . SER A 1 72 ? 5.345 -7.832 -2.386 1.00 91.56 72 SER A O 1
ATOM 591 N N . PHE A 1 73 ? 5.194 -7.913 -4.625 1.00 90.38 73 PHE A N 1
ATOM 592 C CA . PHE A 1 73 ? 6.630 -8.121 -4.877 1.00 90.38 73 PHE A CA 1
ATOM 593 C C . PHE A 1 73 ? 7.527 -7.116 -4.132 1.00 90.38 73 PHE A C 1
ATOM 595 O O . PHE A 1 73 ? 8.566 -7.479 -3.586 1.00 90.38 73 PHE A O 1
ATOM 602 N N . PHE A 1 74 ? 7.103 -5.853 -4.037 1.00 91.38 74 PHE A N 1
ATOM 603 C CA . PHE A 1 74 ? 7.876 -4.806 -3.371 1.00 91.38 74 PHE A CA 1
ATOM 604 C C . PHE A 1 74 ? 8.013 -5.013 -1.857 1.00 91.38 74 PHE A C 1
ATOM 606 O O . PHE A 1 74 ? 8.957 -4.487 -1.268 1.00 91.38 74 PHE A O 1
ATOM 613 N N . SER A 1 75 ? 7.123 -5.788 -1.225 1.00 90.81 75 SER A N 1
ATOM 614 C CA . SER A 1 75 ? 7.228 -6.107 0.208 1.00 90.81 75 SER A CA 1
ATOM 615 C C . SER A 1 75 ? 8.419 -7.003 0.549 1.00 90.81 75 SER A C 1
ATOM 617 O O . SER A 1 75 ? 8.866 -7.002 1.694 1.00 90.81 75 SER A O 1
ATOM 619 N N . LEU A 1 76 ? 8.985 -7.701 -0.442 1.00 91.44 76 LEU A N 1
ATOM 620 C CA . LEU A 1 76 ? 10.164 -8.554 -0.271 1.00 91.44 76 LEU A CA 1
ATOM 621 C C . LEU A 1 76 ? 11.446 -7.747 -0.009 1.00 91.44 76 LEU A C 1
ATOM 623 O O . LEU A 1 76 ? 12.447 -8.292 0.455 1.00 91.44 76 LEU A O 1
ATOM 627 N N . PHE A 1 77 ? 11.435 -6.443 -0.293 1.00 90.12 77 PHE A N 1
ATOM 628 C CA . PHE A 1 77 ? 12.621 -5.603 -0.226 1.00 90.12 77 PHE A CA 1
ATOM 629 C C . PHE A 1 77 ? 12.575 -4.646 0.961 1.00 90.12 77 PHE A C 1
ATOM 631 O O . PHE A 1 77 ? 11.603 -3.934 1.195 1.00 90.12 77 PHE A O 1
ATOM 638 N N . ARG A 1 78 ? 13.706 -4.529 1.667 1.00 87.81 78 ARG A N 1
ATOM 639 C CA . ARG A 1 78 ? 13.898 -3.493 2.700 1.00 87.81 78 ARG A CA 1
ATOM 640 C C . ARG A 1 78 ? 14.072 -2.086 2.119 1.00 87.81 78 ARG A C 1
ATOM 642 O O . ARG A 1 78 ? 14.001 -1.102 2.853 1.00 87.81 78 ARG A O 1
ATOM 649 N N . LYS A 1 79 ? 14.382 -1.976 0.824 1.00 87.69 79 LYS A N 1
ATOM 650 C CA . LYS A 1 79 ? 14.635 -0.697 0.151 1.00 87.69 79 LYS A CA 1
ATOM 651 C C . LYS A 1 79 ? 13.323 -0.085 -0.358 1.00 87.69 79 LYS A C 1
ATOM 653 O O . LYS A 1 79 ? 12.404 -0.825 -0.697 1.00 87.69 79 LYS A O 1
ATOM 658 N N . PRO A 1 80 ? 13.234 1.254 -0.457 1.00 87.44 80 PRO A N 1
ATOM 659 C CA . PRO A 1 80 ? 12.080 1.924 -1.041 1.00 87.44 80 PRO A CA 1
ATOM 660 C C . PRO A 1 80 ? 11.743 1.391 -2.444 1.00 87.44 80 PRO A C 1
ATOM 662 O O . PRO A 1 80 ? 12.658 1.251 -3.261 1.00 87.44 80 PRO A O 1
ATOM 665 N N . PRO A 1 81 ? 10.456 1.189 -2.780 1.00 89.25 81 PRO A N 1
ATOM 666 C CA . PRO A 1 81 ? 10.055 0.646 -4.080 1.00 89.25 81 PRO A CA 1
ATOM 667 C C . PRO A 1 81 ? 10.566 1.447 -5.286 1.00 89.25 81 PRO A C 1
ATOM 669 O O . PRO A 1 81 ? 10.941 0.853 -6.290 1.00 89.25 81 PRO A O 1
ATOM 672 N N . LYS A 1 82 ? 10.700 2.780 -5.169 1.00 88.75 82 LYS A N 1
ATOM 673 C CA . LYS A 1 82 ? 11.327 3.628 -6.205 1.00 88.75 82 LYS A CA 1
ATOM 674 C C . LYS A 1 82 ? 12.750 3.161 -6.569 1.00 88.75 82 LYS A C 1
ATOM 676 O O . LYS A 1 82 ? 13.099 3.146 -7.744 1.00 88.75 82 LYS A O 1
ATOM 681 N N . ILE A 1 83 ? 13.549 2.743 -5.580 1.00 90.44 83 ILE A N 1
ATOM 682 C CA . ILE A 1 83 ? 14.914 2.233 -5.798 1.00 90.44 83 ILE A CA 1
ATOM 683 C C . ILE A 1 83 ? 14.869 0.865 -6.483 1.00 90.44 83 ILE A C 1
ATOM 685 O O . ILE A 1 83 ? 15.629 0.624 -7.414 1.00 90.44 83 ILE A O 1
ATOM 689 N N . ILE A 1 84 ? 13.954 -0.013 -6.065 1.00 91.69 84 ILE A N 1
ATOM 690 C CA . ILE A 1 84 ? 13.789 -1.340 -6.675 1.00 91.69 84 ILE A CA 1
ATOM 691 C C . ILE A 1 84 ? 13.407 -1.218 -8.154 1.00 91.69 84 ILE A C 1
ATOM 693 O O . ILE A 1 84 ? 14.034 -1.850 -9.000 1.00 91.69 84 ILE A O 1
ATOM 697 N N . VAL A 1 85 ? 12.452 -0.343 -8.484 1.00 90.44 85 VAL A N 1
ATOM 698 C CA . VAL A 1 85 ? 12.075 -0.062 -9.879 1.00 90.44 85 VAL A CA 1
ATOM 699 C C . VAL A 1 85 ? 13.263 0.477 -10.681 1.00 90.44 85 VAL A C 1
ATOM 701 O O . VAL A 1 85 ? 13.449 0.074 -11.827 1.00 90.44 85 VAL A O 1
ATOM 704 N N . ALA A 1 86 ? 14.084 1.359 -10.103 1.00 90.88 86 ALA A N 1
ATOM 705 C CA . ALA A 1 86 ? 15.273 1.878 -10.779 1.00 90.88 86 ALA A CA 1
ATOM 706 C C . ALA A 1 86 ? 16.290 0.768 -11.097 1.00 90.88 86 ALA A C 1
ATOM 708 O O . ALA A 1 86 ? 16.777 0.698 -12.221 1.00 90.88 86 ALA A O 1
ATOM 709 N N . ILE A 1 87 ? 16.547 -0.141 -10.150 1.00 91.19 87 ILE A N 1
ATOM 710 C CA . ILE A 1 87 ? 17.447 -1.287 -10.358 1.00 91.19 87 ILE A CA 1
ATOM 711 C C . ILE A 1 87 ? 16.927 -2.189 -11.483 1.00 91.19 87 ILE A C 1
ATOM 713 O O . ILE A 1 87 ? 17.688 -2.519 -12.392 1.00 91.19 87 ILE A O 1
ATOM 717 N N . ILE A 1 88 ? 15.633 -2.530 -11.467 1.00 88.88 88 ILE A N 1
ATOM 718 C CA . ILE A 1 88 ? 15.009 -3.355 -12.514 1.00 88.88 88 ILE A CA 1
ATOM 719 C C . ILE A 1 88 ? 15.171 -2.694 -13.888 1.00 88.88 88 ILE A C 1
ATOM 721 O O . ILE A 1 88 ? 15.555 -3.367 -14.840 1.00 88.88 88 ILE A O 1
ATOM 725 N N . LYS A 1 89 ? 14.947 -1.376 -13.985 1.00 88.88 89 LYS A N 1
ATOM 726 C CA . LYS A 1 89 ? 15.133 -0.617 -15.233 1.00 88.88 89 LYS A CA 1
ATOM 727 C C . LYS A 1 89 ? 16.580 -0.638 -15.727 1.00 88.88 89 LYS A C 1
ATOM 729 O O . LYS A 1 89 ? 16.818 -0.832 -16.919 1.00 88.88 89 LYS A O 1
ATOM 734 N N . CYS A 1 90 ? 17.549 -0.451 -14.831 1.00 90.94 90 CYS A N 1
ATOM 735 C CA . CYS A 1 90 ? 18.966 -0.528 -15.187 1.00 90.94 90 CYS A CA 1
ATOM 736 C C . CYS A 1 90 ? 19.329 -1.922 -15.714 1.00 90.94 90 CYS A C 1
ATOM 738 O O . CYS A 1 90 ? 19.974 -2.034 -16.754 1.00 90.94 90 CYS A O 1
ATOM 740 N N . TRP A 1 91 ? 18.870 -2.978 -15.039 1.00 89.00 91 TRP A N 1
ATOM 741 C CA . TRP A 1 91 ? 19.110 -4.357 -15.465 1.00 89.00 91 TRP A CA 1
ATOM 742 C C . TRP A 1 91 ? 18.449 -4.669 -16.807 1.00 89.00 91 TRP A C 1
ATOM 744 O O . TRP A 1 91 ? 19.099 -5.238 -17.681 1.00 89.00 91 TRP A O 1
ATOM 754 N N . SER A 1 92 ? 17.198 -4.247 -17.021 1.00 87.19 92 SER A N 1
ATOM 755 C CA . SER A 1 92 ? 16.530 -4.445 -18.311 1.00 87.19 92 SER A CA 1
ATOM 756 C C . SER A 1 92 ? 17.272 -3.745 -19.450 1.00 87.19 92 SER A C 1
ATOM 758 O O . SER A 1 92 ? 17.435 -4.333 -20.513 1.00 87.19 92 SER A O 1
ATOM 760 N N . GLY A 1 93 ? 17.788 -2.531 -19.221 1.00 86.06 93 GLY A N 1
ATOM 761 C CA . GLY A 1 93 ? 18.576 -1.808 -20.224 1.00 86.06 93 GLY A CA 1
ATOM 762 C C . GLY A 1 93 ? 19.879 -2.526 -20.589 1.00 86.06 93 GLY A C 1
ATOM 763 O O . GLY A 1 93 ? 20.212 -2.637 -21.766 1.00 86.06 93 GLY A O 1
ATOM 764 N N . GLN A 1 94 ? 20.583 -3.080 -19.597 1.00 81.81 94 GLN A N 1
ATOM 765 C CA . GLN A 1 94 ? 21.810 -3.853 -19.828 1.00 81.81 94 GLN A CA 1
ATOM 766 C C . GLN A 1 94 ? 21.558 -5.140 -20.625 1.00 81.81 94 GLN A C 1
ATOM 768 O O . GLN A 1 94 ? 22.378 -5.504 -21.467 1.00 81.81 94 GLN A O 1
ATOM 773 N N . ILE A 1 95 ? 20.428 -5.816 -20.392 1.00 76.25 95 ILE A N 1
ATOM 774 C CA . ILE A 1 95 ? 20.042 -7.013 -21.155 1.00 76.25 95 ILE A CA 1
ATOM 775 C C . ILE A 1 95 ? 19.776 -6.658 -22.622 1.00 76.25 95 ILE A C 1
ATOM 777 O O . ILE A 1 95 ? 20.190 -7.407 -23.504 1.00 76.25 95 ILE A O 1
ATOM 781 N N . THR A 1 96 ? 19.114 -5.528 -22.885 1.00 71.00 96 THR A N 1
ATOM 782 C CA . THR A 1 96 ? 18.818 -5.073 -24.250 1.00 71.00 96 THR A CA 1
ATOM 783 C C . THR A 1 96 ? 20.094 -4.763 -25.027 1.00 71.00 96 THR A C 1
ATOM 785 O O . THR A 1 96 ? 20.236 -5.243 -26.144 1.00 71.00 96 THR A O 1
ATOM 788 N N . ILE A 1 97 ? 21.051 -4.051 -24.419 1.00 64.69 97 ILE A N 1
ATOM 789 C CA . ILE A 1 97 ? 22.326 -3.699 -25.069 1.00 64.69 97 ILE A CA 1
ATOM 790 C C . ILE A 1 97 ? 23.138 -4.951 -25.427 1.00 64.69 97 ILE A C 1
ATOM 792 O O . ILE A 1 97 ? 23.760 -4.986 -26.477 1.00 64.69 97 ILE A O 1
ATOM 796 N N . ARG A 1 98 ? 23.107 -5.995 -24.588 1.00 60.50 98 ARG A N 1
ATOM 797 C CA . ARG A 1 98 ? 23.844 -7.252 -24.820 1.00 60.50 98 ARG A CA 1
ATOM 798 C C . ARG A 1 98 ? 23.288 -8.130 -25.948 1.00 60.50 98 ARG A C 1
ATOM 800 O O . ARG A 1 98 ? 23.958 -9.085 -26.325 1.00 60.50 98 ARG A O 1
ATOM 807 N N . LYS A 1 99 ? 22.049 -7.892 -26.391 1.00 57.25 99 LYS A N 1
ATOM 808 C CA . LYS A 1 99 ? 21.391 -8.656 -27.469 1.00 57.25 99 LYS A CA 1
ATOM 809 C C . LYS A 1 99 ? 21.535 -8.006 -28.850 1.00 57.25 99 LYS A C 1
ATOM 811 O O . LYS A 1 99 ? 21.157 -8.636 -29.833 1.00 57.25 99 LYS A O 1
ATOM 816 N N . THR A 1 100 ? 22.030 -6.773 -28.894 1.00 51.97 100 THR A N 1
ATOM 817 C CA . THR A 1 100 ? 22.475 -6.049 -30.096 1.00 51.97 100 THR A CA 1
ATOM 818 C C . THR A 1 100 ? 23.963 -6.252 -30.296 1.00 51.97 100 THR A C 1
ATOM 820 O O . THR A 1 100 ? 24.361 -6.398 -31.467 1.00 51.97 100 THR A O 1
#

Sequence (100 aa):
MNIENDEQYNFFEKLRDFGLLLGVSFCTNVKCKKLGNQMVLNLRKRDKNSEKKLLSWRCNSCTTYKSVYDGSFFSLFRKPPKIIVAIIKCWSGQITIRKT

Foldseek 3Di:
DDPVPDPVSVVLVVCVVVVQFDPWDFACPPPFPRGRDIFDWDWDAPDPPDPDTAIWTADPTPRDTHHRCPPGPPVVDPDDVVVVVVVVVVVVVVVVVVVD

Secondary structure (DSSP, 8-state):
--GGG-HHHHHHHHHHHTTSS-S--B---TT-TTTTPBPEEEEEESSTT-S-EEEEEE-TTT--EEETTTTSGGGG-SS-HHHHHHHHHHHHHHHHHTT-

Organism: NCBI:txid104777